Protein AF-A0A9X6M1C8-F1 (af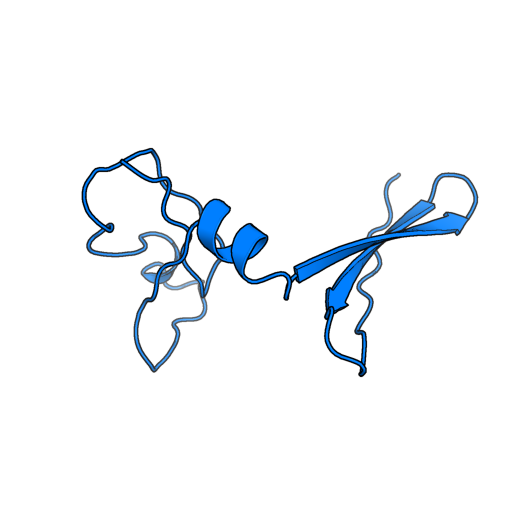db_monomer_lite)

Foldseek 3Di:
DFFKAKPQPGDTDDDDPDDDPDDPVLPDPVGDADPVHIDIDGPVRVVVVQQWDWDWADPDVQFIWIWIDGPDPDDTDTDGDDDD

Secondary structure (DSSP, 8-state):
-B-EEETTT-PBPPPBSS--S--TTTTSTTSPPPTT---EEEHHHHHHH--EEEEEEEEETTEEEEEEEESSSS----------

Sequence (84 aa):
MLNYICTTCGVQYSKSQEVPSDCIICNEERQYINPSGQSWTTLEKMQKSKLYKNEILKEETGLYSITRGLCSNGTETAIGIQTP

Radius of gyration: 15.97 Å; chains: 1; bounding box: 33×32×38 Å

Structure (mmCIF, N/CA/C/O backbone):
data_AF-A0A9X6M1C8-F1
#
_ent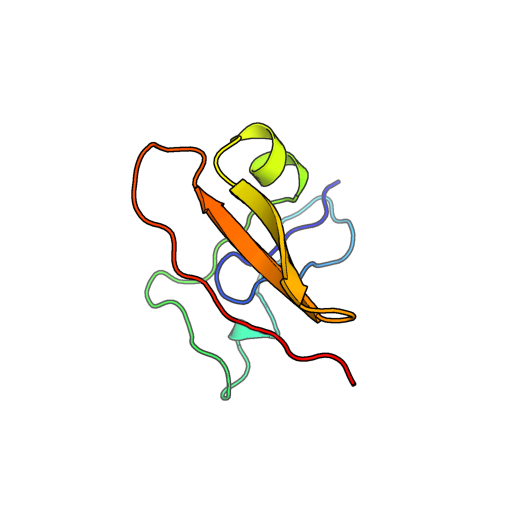ry.id   AF-A0A9X6M1C8-F1
#
loop_
_atom_site.group_PDB
_atom_site.id
_atom_site.type_symbol
_atom_site.label_atom_id
_atom_site.label_alt_id
_atom_site.label_comp_id
_atom_site.label_asym_id
_atom_site.label_entity_id
_atom_site.label_seq_id
_atom_site.pdbx_PDB_ins_code
_atom_site.Cartn_x
_atom_site.Cartn_y
_atom_site.Cartn_z
_atom_site.occupancy
_atom_site.B_iso_or_equiv
_atom_site.auth_seq_id
_atom_site.auth_comp_id
_atom_site.auth_asym_id
_atom_site.auth_atom_id
_atom_site.pdbx_PDB_model_num
ATOM 1 N N . MET A 1 1 ? 3.341 -16.785 -4.550 1.00 80.88 1 MET A N 1
ATOM 2 C CA . MET A 1 1 ? 2.154 -16.089 -5.095 1.00 80.88 1 MET A CA 1
ATOM 3 C C . MET A 1 1 ? 1.716 -15.008 -4.120 1.00 80.88 1 MET A C 1
ATOM 5 O O . MET A 1 1 ? 1.585 -15.321 -2.940 1.00 80.88 1 MET A O 1
ATOM 9 N N . LEU A 1 2 ? 1.500 -13.781 -4.594 1.00 93.06 2 LEU A N 1
ATOM 10 C CA . LEU A 1 2 ? 1.231 -12.575 -3.804 1.00 93.06 2 LEU A CA 1
ATOM 11 C C . LEU A 1 2 ? 0.002 -11.830 -4.345 1.00 93.06 2 LEU A C 1
ATOM 13 O O . LEU A 1 2 ? -0.330 -11.966 -5.519 1.00 93.06 2 LEU A O 1
ATOM 17 N N . ASN A 1 3 ? -0.644 -11.033 -3.493 1.00 97.25 3 ASN A N 1
ATOM 18 C CA . ASN A 1 3 ? -1.626 -10.036 -3.923 1.00 97.25 3 ASN A CA 1
ATOM 19 C C . ASN A 1 3 ? -0.890 -8.705 -4.107 1.00 97.25 3 ASN A C 1
ATOM 21 O O . ASN A 1 3 ? -0.362 -8.155 -3.134 1.00 97.25 3 ASN A O 1
ATOM 25 N N . TYR A 1 4 ? -0.822 -8.222 -5.344 1.00 97.81 4 TYR A N 1
ATOM 26 C CA . TYR A 1 4 ? -0.128 -6.982 -5.676 1.00 97.81 4 TYR A CA 1
ATOM 27 C C . TYR A 1 4 ? -1.054 -5.784 -5.521 1.00 97.81 4 TYR A C 1
ATOM 29 O O . TYR A 1 4 ? -2.220 -5.835 -5.905 1.00 97.81 4 TYR A O 1
ATOM 37 N N . ILE A 1 5 ? -0.514 -4.709 -4.959 1.00 97.12 5 ILE A N 1
ATOM 38 C CA . ILE A 1 5 ? -1.212 -3.451 -4.717 1.00 97.12 5 ILE A CA 1
ATOM 39 C C . ILE A 1 5 ? -0.512 -2.369 -5.532 1.00 97.12 5 ILE A C 1
ATOM 41 O O . ILE A 1 5 ? 0.705 -2.203 -5.405 1.00 97.12 5 ILE A O 1
ATOM 45 N N . CYS A 1 6 ? -1.257 -1.640 -6.362 1.00 94.94 6 CYS A N 1
ATOM 46 C CA . CYS A 1 6 ? -0.717 -0.483 -7.070 1.00 94.94 6 CYS A CA 1
ATOM 47 C C . CYS A 1 6 ? -0.423 0.633 -6.060 1.00 94.94 6 CYS A C 1
ATOM 49 O O . CYS A 1 6 ? -1.300 1.031 -5.296 1.00 94.94 6 CYS A O 1
ATOM 51 N N . THR A 1 7 ? 0.799 1.155 -6.047 1.00 93.25 7 THR A N 1
ATOM 52 C CA . THR A 1 7 ? 1.213 2.205 -5.097 1.00 93.25 7 THR A CA 1
ATOM 53 C C . THR A 1 7 ? 0.574 3.564 -5.389 1.00 93.25 7 THR A C 1
ATOM 55 O O . THR A 1 7 ? 0.511 4.397 -4.489 1.00 93.25 7 THR A O 1
ATOM 58 N N . THR A 1 8 ? 0.101 3.780 -6.621 1.00 91.44 8 THR A N 1
ATOM 59 C CA . THR A 1 8 ? -0.514 5.039 -7.059 1.00 91.44 8 THR A CA 1
ATOM 60 C C . THR A 1 8 ? -1.985 5.111 -6.660 1.00 91.44 8 THR A C 1
ATOM 62 O O . THR A 1 8 ? -2.378 6.040 -5.965 1.00 91.44 8 THR A O 1
ATOM 65 N N . CYS A 1 9 ? -2.802 4.135 -7.073 1.00 91.94 9 CYS A N 1
ATOM 66 C CA . CYS A 1 9 ? -4.253 4.168 -6.838 1.00 91.94 9 CYS A CA 1
ATOM 67 C C . CYS A 1 9 ? -4.732 3.261 -5.694 1.00 91.94 9 CYS A C 1
ATOM 69 O O . CYS A 1 9 ? -5.900 3.311 -5.323 1.00 91.94 9 CYS A O 1
ATOM 71 N N . GLY A 1 10 ? -3.868 2.403 -5.146 1.00 92.31 10 GLY A N 1
ATOM 72 C CA . GLY A 1 10 ? -4.205 1.517 -4.030 1.00 92.31 10 GLY A CA 1
ATOM 73 C C . GLY A 1 10 ? -5.029 0.274 -4.388 1.00 92.31 10 GLY A C 1
ATOM 74 O O . GLY A 1 10 ? -5.336 -0.508 -3.489 1.00 92.31 10 GLY A O 1
ATOM 75 N N . VAL A 1 11 ? -5.374 0.041 -5.662 1.00 94.94 11 VAL A N 1
ATOM 76 C CA . VAL A 1 11 ? -6.112 -1.172 -6.059 1.00 94.94 11 VAL A CA 1
ATOM 77 C C . VAL A 1 11 ? -5.283 -2.429 -5.776 1.00 94.94 11 VAL A C 1
ATOM 79 O O . VAL A 1 11 ? -4.085 -2.472 -6.071 1.00 94.94 11 VAL A O 1
ATOM 82 N N . GLN A 1 12 ? -5.926 -3.460 -5.223 1.00 96.69 12 GLN A N 1
ATOM 83 C CA . GLN A 1 12 ? -5.323 -4.772 -4.997 1.00 96.69 12 GLN A CA 1
ATOM 84 C C . GLN A 1 12 ? -5.818 -5.778 -6.039 1.00 96.69 12 GLN A C 1
ATOM 86 O O . GLN A 1 12 ? -7.020 -5.975 -6.200 1.00 96.69 12 GLN A O 1
ATOM 91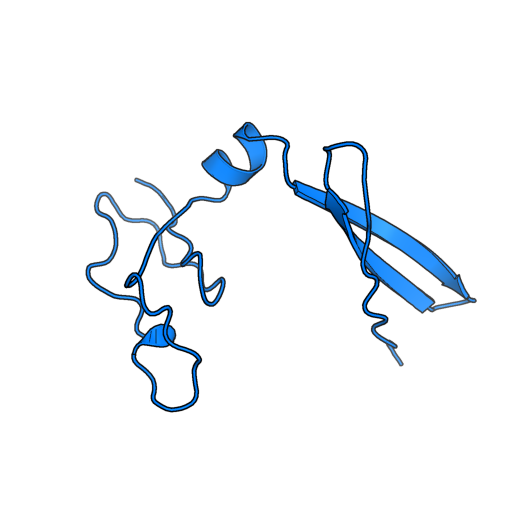 N N . TYR A 1 13 ? -4.884 -6.463 -6.691 1.00 96.50 13 TYR A N 1
ATOM 92 C CA . TYR A 1 13 ? -5.160 -7.549 -7.626 1.00 96.50 13 TYR A CA 1
ATOM 93 C C . TYR A 1 13 ? -5.212 -8.909 -6.925 1.00 96.50 13 TYR A C 1
ATOM 95 O O . TYR A 1 13 ? -4.645 -9.107 -5.844 1.00 96.50 13 TYR A O 1
ATOM 103 N N . SER A 1 14 ? -5.884 -9.865 -7.570 1.00 95.31 14 SER A N 1
ATOM 104 C CA . SER A 1 14 ? -5.921 -11.265 -7.150 1.00 95.31 14 SER A CA 1
ATOM 105 C C . SER A 1 14 ? -4.525 -11.894 -7.102 1.00 95.31 14 SER A C 1
ATOM 107 O O . SER A 1 14 ? -3.571 -11.422 -7.724 1.00 95.31 14 SER A O 1
ATOM 109 N N . LYS A 1 15 ? -4.418 -12.997 -6.358 1.00 95.75 15 LYS A N 1
ATOM 110 C CA . LYS A 1 15 ? -3.150 -13.671 -6.083 1.00 95.75 15 LYS A CA 1
ATOM 111 C C . LYS A 1 15 ? -2.492 -14.171 -7.372 1.00 95.75 15 LYS A C 1
ATOM 113 O O . LYS A 1 15 ? -3.066 -14.998 -8.072 1.00 95.75 15 LYS A O 1
ATOM 118 N N . SER A 1 16 ? -1.258 -13.749 -7.626 1.00 94.75 16 SER A N 1
ATOM 119 C CA . SER A 1 16 ? -0.481 -14.127 -8.814 1.00 94.75 16 SER A CA 1
ATOM 120 C C . SER A 1 16 ? 0.952 -14.517 -8.439 1.00 94.75 16 SER A C 1
ATOM 122 O O . SER A 1 16 ? 1.434 -14.184 -7.353 1.00 94.75 16 SER A O 1
ATOM 124 N N . GLN A 1 17 ? 1.637 -15.284 -9.291 1.00 93.31 17 GLN A N 1
ATOM 125 C CA . GLN A 1 17 ? 3.090 -15.483 -9.171 1.00 93.31 17 GLN A CA 1
ATOM 126 C C . GLN A 1 17 ? 3.864 -14.264 -9.673 1.00 93.31 17 GLN A C 1
ATOM 128 O O . GLN A 1 17 ? 4.888 -13.922 -9.090 1.00 93.31 17 GLN A O 1
ATOM 133 N N . GLU A 1 18 ? 3.338 -13.611 -10.703 1.00 95.12 18 GLU A N 1
ATOM 134 C CA . GLU A 1 18 ? 3.965 -12.484 -11.378 1.00 95.12 18 GLU A CA 1
ATOM 135 C C . GLU A 1 18 ? 3.253 -11.177 -11.041 1.00 95.12 18 GLU A C 1
ATOM 137 O O . GLU A 1 18 ? 2.047 -11.151 -10.767 1.00 95.12 18 GLU A O 1
ATOM 142 N N . VAL A 1 19 ? 4.023 -10.092 -11.069 1.00 93.88 19 VAL A N 1
ATOM 143 C CA . VAL A 1 19 ? 3.504 -8.729 -10.948 1.00 93.88 19 VAL A CA 1
ATOM 144 C C . VAL A 1 19 ? 2.589 -8.455 -12.149 1.00 93.88 19 VAL A C 1
ATOM 146 O O . VAL A 1 19 ? 2.965 -8.826 -13.262 1.00 93.88 19 VAL A O 1
ATOM 149 N N . PRO A 1 20 ? 1.414 -7.821 -11.973 1.00 94.44 20 PRO A N 1
ATOM 150 C CA . PRO A 1 20 ? 0.586 -7.434 -13.110 1.00 94.44 20 PRO A CA 1
ATOM 151 C C . PRO A 1 20 ? 1.379 -6.540 -14.069 1.00 94.44 20 PRO A C 1
ATOM 153 O O . PRO A 1 20 ? 2.141 -5.685 -13.613 1.00 94.44 20 PRO A O 1
ATOM 156 N N . SER A 1 21 ? 1.188 -6.729 -15.378 1.00 93.31 21 SER A N 1
ATOM 157 C CA . SER A 1 21 ? 1.860 -5.897 -16.385 1.00 93.31 21 SER A CA 1
ATOM 158 C C . SER A 1 21 ? 1.509 -4.427 -16.183 1.00 93.31 21 SER A C 1
ATOM 160 O O . SER A 1 21 ? 2.391 -3.576 -16.172 1.00 93.31 21 SER A O 1
ATOM 162 N N . ASP A 1 22 ? 0.223 -4.167 -15.929 1.00 93.00 22 ASP A N 1
ATOM 163 C CA . ASP A 1 22 ? -0.329 -2.835 -15.791 1.00 93.00 22 ASP A CA 1
ATOM 164 C C . ASP A 1 22 ? -1.505 -2.804 -14.806 1.00 93.00 22 ASP A C 1
ATOM 166 O O . ASP A 1 22 ? -2.269 -3.756 -14.627 1.00 93.00 22 ASP A O 1
ATOM 170 N N . CYS A 1 23 ? -1.679 -1.647 -14.190 1.00 93.50 23 CYS A N 1
ATOM 171 C CA . CYS A 1 23 ? -2.808 -1.258 -13.385 1.00 93.50 23 CYS A CA 1
ATOM 172 C C . CYS A 1 23 ? -3.886 -0.672 -14.300 1.00 93.50 23 CYS A C 1
ATOM 174 O O . CYS A 1 23 ? -3.820 0.486 -14.710 1.00 93.50 23 CYS A O 1
ATOM 176 N N . ILE A 1 24 ? -4.909 -1.477 -14.574 1.00 92.06 24 ILE A N 1
ATOM 177 C CA . ILE A 1 24 ? -6.094 -1.115 -15.368 1.00 92.06 24 ILE A CA 1
ATOM 178 C C . ILE A 1 24 ? -6.750 0.168 -14.839 1.00 92.06 24 ILE A C 1
ATOM 180 O O . ILE A 1 24 ? -7.205 0.987 -15.625 1.00 92.06 24 IL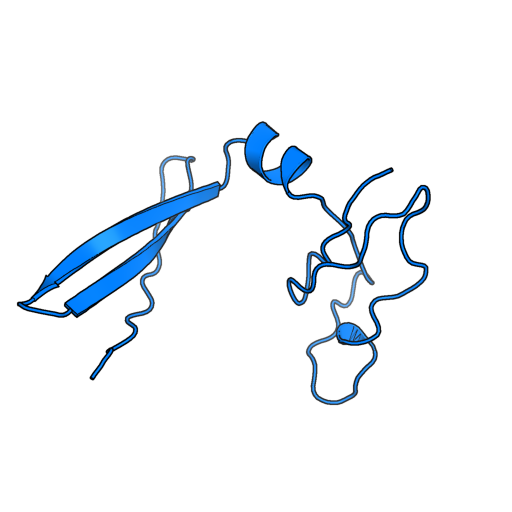E A O 1
ATOM 184 N N . ILE A 1 25 ? -6.757 0.366 -13.515 1.00 92.19 25 ILE A N 1
ATOM 185 C CA . ILE A 1 25 ? -7.337 1.564 -12.895 1.00 92.19 25 ILE A CA 1
ATOM 186 C C . ILE A 1 25 ? -6.517 2.812 -13.233 1.00 92.19 25 ILE A C 1
ATOM 188 O O . ILE A 1 25 ? -7.089 3.832 -13.588 1.00 92.19 25 ILE A O 1
ATOM 192 N N . CYS A 1 26 ? -5.185 2.744 -13.154 1.00 91.00 26 CYS A N 1
ATOM 193 C CA . CYS A 1 26 ? -4.329 3.881 -13.503 1.00 91.00 26 CYS A CA 1
ATOM 194 C C . CYS A 1 26 ? -4.289 4.160 -15.008 1.00 91.00 26 CYS A C 1
ATOM 196 O O . CYS A 1 26 ? -3.968 5.274 -15.392 1.00 91.00 26 CYS A O 1
ATOM 198 N N . ASN A 1 27 ? -4.594 3.175 -15.851 1.00 88.88 27 ASN A N 1
ATOM 199 C CA . ASN A 1 27 ? -4.692 3.373 -17.299 1.00 88.88 27 ASN A CA 1
ATOM 200 C C . ASN A 1 27 ? -6.033 3.984 -17.731 1.00 88.88 27 ASN A C 1
ATOM 202 O O . ASN A 1 27 ? -6.252 4.203 -18.920 1.00 88.88 27 ASN A O 1
ATOM 206 N N . GLU A 1 28 ? -6.933 4.238 -16.785 1.00 87.50 28 GLU A N 1
ATOM 207 C CA . GLU A 1 28 ? -8.216 4.870 -17.045 1.00 87.50 28 GLU A CA 1
ATOM 208 C C . GLU A 1 28 ? -8.072 6.398 -16.995 1.00 87.50 28 GLU A C 1
ATOM 210 O O . GLU A 1 28 ? -7.411 6.947 -16.114 1.00 87.50 28 GLU A O 1
ATOM 215 N N . GLU A 1 29 ? -8.681 7.094 -17.955 1.00 81.44 29 GLU A N 1
ATOM 216 C CA . GLU A 1 29 ? -8.472 8.532 -18.194 1.00 81.44 29 GLU A CA 1
ATOM 217 C C . GLU A 1 29 ? -8.868 9.438 -17.020 1.00 81.44 29 GLU A C 1
ATOM 219 O O . GLU A 1 29 ? -8.399 10.571 -16.920 1.00 81.44 29 GLU A O 1
ATOM 224 N N . ARG A 1 30 ? -9.723 8.951 -16.112 1.00 85.50 30 ARG A N 1
ATOM 225 C CA . ARG A 1 30 ? -10.178 9.723 -14.950 1.00 85.50 30 ARG A CA 1
ATOM 226 C C . ARG A 1 30 ? -9.185 9.684 -13.796 1.00 85.50 30 ARG A C 1
ATOM 228 O O . ARG A 1 30 ? -9.399 10.371 -12.797 1.00 85.50 30 ARG A O 1
ATOM 235 N N . GLN A 1 31 ? -8.148 8.854 -13.885 1.00 79.81 31 GLN A N 1
ATOM 236 C CA . GLN A 1 31 ? -7.210 8.633 -12.795 1.00 79.81 31 GLN A CA 1
ATOM 237 C C . GLN A 1 31 ? -5.903 9.389 -12.997 1.00 79.81 31 GLN A C 1
ATOM 239 O O . GLN A 1 31 ? -5.378 9.525 -14.099 1.00 79.81 31 GLN A O 1
ATOM 244 N N . TYR A 1 32 ? -5.351 9.866 -11.882 1.00 76.31 32 TYR A N 1
ATOM 245 C CA . TYR A 1 32 ? -4.007 10.424 -11.864 1.00 76.31 32 TYR A CA 1
ATOM 246 C C . TYR A 1 32 ? -2.988 9.333 -12.214 1.00 76.31 32 TYR A C 1
ATOM 248 O O . TYR A 1 32 ? -2.891 8.303 -11.537 1.00 76.31 32 TYR A O 1
ATOM 256 N N . ILE A 1 33 ? -2.198 9.591 -13.253 1.00 76.75 33 ILE A N 1
ATOM 257 C CA . ILE A 1 33 ? -1.095 8.728 -13.665 1.00 76.75 33 ILE A CA 1
ATOM 258 C C . ILE A 1 33 ? 0.181 9.236 -13.003 1.00 76.75 33 ILE A C 1
ATOM 260 O O . ILE A 1 33 ? 0.538 10.407 -13.124 1.00 76.75 33 ILE A O 1
ATOM 264 N N . ASN A 1 34 ? 0.894 8.339 -12.323 1.00 79.12 34 ASN A N 1
ATOM 265 C CA . ASN A 1 34 ? 2.205 8.660 -11.776 1.00 79.12 34 ASN A CA 1
ATOM 266 C C . ASN A 1 34 ? 3.215 8.854 -12.931 1.00 79.12 34 ASN A C 1
ATOM 268 O O . ASN A 1 34 ? 3.421 7.910 -13.700 1.00 79.12 34 ASN A O 1
ATOM 272 N N . PRO A 1 35 ? 3.879 10.023 -13.054 1.00 82.25 35 PRO A N 1
ATOM 273 C CA . PRO A 1 35 ? 4.838 10.294 -14.129 1.00 82.25 35 PRO A CA 1
ATOM 274 C C . PRO A 1 35 ? 6.038 9.342 -14.156 1.00 82.25 35 PRO A C 1
ATOM 276 O O . PRO A 1 35 ? 6.636 9.134 -15.206 1.00 82.25 35 PRO A O 1
ATOM 279 N N . SER A 1 36 ? 6.398 8.750 -13.013 1.00 86.62 36 SER A N 1
ATOM 280 C CA . SER A 1 36 ? 7.468 7.749 -12.909 1.00 86.62 36 SER A CA 1
ATOM 281 C C . SER A 1 36 ? 7.029 6.345 -13.344 1.00 86.62 36 SER A C 1
ATOM 283 O O . SER A 1 36 ? 7.785 5.388 -13.185 1.00 86.62 36 SER A O 1
ATOM 285 N N . GLY A 1 37 ? 5.815 6.212 -13.878 1.00 88.38 37 GLY A N 1
ATOM 286 C CA . GLY A 1 37 ? 5.216 4.941 -14.245 1.00 88.38 37 GLY A CA 1
ATOM 287 C C . GLY A 1 37 ? 4.549 4.241 -13.065 1.00 88.38 37 GLY A C 1
ATOM 288 O O . GLY A 1 3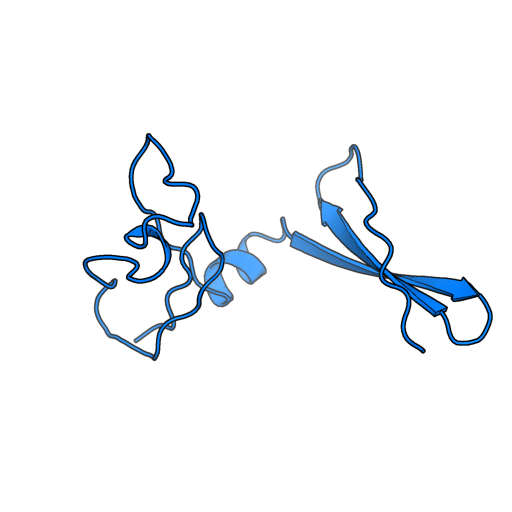7 ? 4.425 4.762 -11.952 1.00 88.38 37 GLY A O 1
ATOM 289 N N . GLN A 1 38 ? 4.070 3.031 -13.328 1.00 91.06 38 GLN A N 1
ATOM 290 C CA . GLN A 1 38 ? 3.341 2.247 -12.344 1.00 91.06 38 GLN A CA 1
ATOM 291 C C . GLN A 1 38 ? 4.298 1.454 -11.460 1.00 91.06 38 GLN A C 1
ATOM 293 O O . GLN A 1 38 ? 5.294 0.898 -11.919 1.00 91.06 38 GLN A O 1
ATOM 298 N N . SER A 1 39 ? 3.985 1.380 -10.169 1.00 94.44 39 SER A N 1
ATOM 299 C CA . SER A 1 39 ? 4.755 0.579 -9.224 1.00 94.44 39 SER A CA 1
ATOM 300 C C . SER A 1 39 ? 3.849 -0.194 -8.276 1.00 94.44 39 SER A C 1
ATOM 302 O O . SER A 1 39 ? 2.657 0.089 -8.124 1.00 94.44 39 SER A O 1
ATOM 304 N N . TRP A 1 40 ? 4.437 -1.219 -7.663 1.00 95.81 40 TRP A N 1
ATOM 305 C CA . TRP A 1 40 ? 3.705 -2.259 -6.959 1.00 95.81 40 TRP A CA 1
ATOM 306 C C . TRP A 1 40 ? 4.274 -2.497 -5.564 1.00 95.81 40 TRP A C 1
ATOM 308 O O . TRP A 1 40 ? 5.484 -2.451 -5.323 1.00 95.81 40 TRP A O 1
ATOM 318 N N . THR A 1 41 ? 3.383 -2.800 -4.632 1.00 96.06 41 THR A N 1
ATOM 319 C CA . THR A 1 41 ? 3.701 -3.279 -3.289 1.00 96.06 41 THR A CA 1
ATOM 320 C C . THR A 1 41 ? 2.817 -4.479 -2.949 1.00 96.06 41 THR A C 1
ATOM 322 O O . THR A 1 41 ? 2.032 -4.944 -3.774 1.00 96.06 41 THR A O 1
ATOM 325 N N . THR A 1 42 ? 2.952 -5.012 -1.742 1.00 96.56 42 THR A N 1
ATOM 326 C CA . THR A 1 42 ? 2.054 -6.031 -1.192 1.00 96.56 42 THR A CA 1
ATOM 327 C C . THR A 1 42 ? 1.702 -5.662 0.239 1.00 96.56 42 THR A C 1
ATOM 329 O O . THR A 1 42 ? 2.467 -4.958 0.906 1.00 96.56 42 THR A O 1
ATOM 332 N N . LEU A 1 43 ? 0.576 -6.173 0.741 1.00 93.94 43 LEU A N 1
ATOM 333 C CA . LEU A 1 43 ? 0.189 -5.963 2.138 1.00 93.94 43 LEU A CA 1
ATOM 334 C C . LEU A 1 43 ? 1.295 -6.427 3.100 1.00 93.94 43 LEU A C 1
ATOM 336 O O . LEU A 1 43 ? 1.643 -5.718 4.039 1.00 93.94 43 LEU A O 1
ATOM 340 N N . GLU A 1 44 ? 1.908 -7.576 2.815 1.00 94.38 44 GLU A N 1
ATOM 341 C CA . GLU A 1 44 ? 3.017 -8.114 3.603 1.00 94.38 44 GLU A CA 1
ATOM 342 C C . GLU A 1 44 ? 4.219 -7.157 3.628 1.00 94.38 44 GLU A C 1
ATOM 344 O O . GLU A 1 44 ? 4.774 -6.885 4.693 1.00 94.38 44 GLU A O 1
ATOM 349 N N . LYS A 1 45 ? 4.605 -6.594 2.473 1.00 94.38 45 LYS A N 1
ATOM 350 C CA . LYS A 1 45 ? 5.703 -5.620 2.383 1.00 94.38 45 LYS A CA 1
ATOM 351 C C . LYS A 1 45 ? 5.387 -4.349 3.176 1.00 94.38 45 LYS A C 1
ATOM 353 O O . LYS A 1 45 ? 6.262 -3.841 3.875 1.00 94.38 45 LYS A O 1
ATOM 358 N N . MET A 1 46 ? 4.147 -3.862 3.113 1.00 92.06 46 MET A N 1
ATOM 359 C CA . MET A 1 46 ? 3.700 -2.687 3.873 1.00 92.06 46 MET A CA 1
ATOM 360 C C . MET A 1 46 ? 3.698 -2.937 5.386 1.00 92.06 46 MET A C 1
ATOM 362 O O . MET A 1 46 ? 4.137 -2.088 6.154 1.00 92.06 46 MET A O 1
ATOM 366 N N . GLN A 1 47 ? 3.261 -4.115 5.834 1.00 91.19 47 GLN A N 1
ATOM 367 C CA . GLN A 1 47 ? 3.284 -4.480 7.254 1.00 91.19 47 GLN A CA 1
ATOM 368 C C . GLN A 1 47 ? 4.711 -4.665 7.782 1.00 91.19 47 GLN A C 1
ATOM 370 O O . GLN A 1 47 ? 5.013 -4.272 8.912 1.00 91.19 47 GLN A O 1
ATOM 375 N N . LYS A 1 48 ? 5.595 -5.260 6.970 1.00 93.12 48 LYS A N 1
ATOM 376 C CA . LYS A 1 48 ? 7.011 -5.459 7.307 1.00 93.12 48 LYS A CA 1
ATOM 377 C C . LYS A 1 48 ? 7.789 -4.152 7.371 1.00 93.12 48 LYS A C 1
ATOM 379 O O . LYS A 1 48 ? 8.696 -4.058 8.188 1.00 93.12 48 LYS A O 1
ATOM 384 N N . SER A 1 49 ? 7.435 -3.151 6.561 1.00 90.88 49 SER A N 1
ATOM 385 C CA . SER A 1 49 ? 8.120 -1.855 6.598 1.00 90.88 49 SER A CA 1
ATOM 386 C C . SER A 1 49 ? 7.908 -1.111 7.917 1.00 90.88 49 SER A C 1
ATOM 388 O O . SER A 1 49 ? 8.722 -0.261 8.259 1.00 90.88 49 SER A O 1
ATOM 390 N N . LYS A 1 50 ? 6.822 -1.412 8.650 1.00 86.94 50 LYS A N 1
ATOM 391 C CA . LYS A 1 50 ? 6.423 -0.721 9.889 1.00 86.94 50 LYS A CA 1
ATOM 392 C C . LYS A 1 50 ? 6.256 0.793 9.729 1.00 86.94 50 LYS A C 1
ATOM 394 O O . LYS A 1 50 ? 6.186 1.492 10.724 1.00 86.94 50 LYS A O 1
ATOM 399 N N . LEU A 1 51 ? 6.151 1.298 8.498 1.00 86.00 51 LEU A N 1
ATOM 400 C CA . LEU A 1 51 ? 6.008 2.732 8.217 1.00 86.00 51 LEU A CA 1
ATOM 401 C C . LEU A 1 51 ? 4.562 3.222 8.345 1.00 86.00 51 LEU A C 1
ATOM 403 O O . LEU A 1 51 ? 4.320 4.418 8.487 1.00 86.00 51 LEU A O 1
ATOM 407 N N . TYR A 1 52 ? 3.608 2.300 8.234 1.00 85.38 52 TYR A N 1
ATOM 408 C CA . TYR A 1 52 ? 2.187 2.589 8.110 1.00 85.38 52 TYR A CA 1
ATOM 409 C C . TYR A 1 52 ? 1.460 2.131 9.372 1.00 85.38 52 TYR A C 1
ATOM 411 O O . TYR A 1 52 ? 1.569 0.962 9.753 1.00 85.38 52 TYR A O 1
ATOM 419 N N . LYS A 1 53 ? 0.680 3.025 9.978 1.00 87.38 53 LYS A N 1
ATOM 420 C CA . LYS A 1 53 ? -0.218 2.705 11.087 1.00 87.38 53 LYS A CA 1
ATOM 421 C C . LYS A 1 53 ? -1.532 3.454 10.894 1.00 87.38 53 LYS A C 1
ATOM 423 O O . LYS A 1 53 ? -1.525 4.626 10.536 1.00 87.38 53 LYS A O 1
ATOM 428 N N . ASN A 1 54 ? -2.646 2.769 11.126 1.00 89.38 54 ASN A N 1
ATOM 429 C CA . ASN A 1 54 ? -3.944 3.429 11.198 1.00 89.38 54 ASN A CA 1
ATOM 430 C C . ASN A 1 54 ? -4.187 3.851 12.642 1.00 89.38 54 ASN A C 1
ATOM 432 O O . ASN A 1 54 ? -3.966 3.062 13.565 1.00 89.38 54 ASN A O 1
ATOM 436 N N . GLU A 1 55 ? -4.653 5.074 12.820 1.00 90.12 55 GLU A N 1
ATOM 437 C CA . GLU A 1 55 ? -5.083 5.604 14.102 1.00 90.12 55 GLU A CA 1
ATOM 438 C C . GLU A 1 55 ? -6.576 5.868 14.021 1.00 90.12 55 GLU A C 1
ATOM 440 O O . GLU A 1 55 ? -7.070 6.410 13.033 1.00 90.12 55 GLU A O 1
ATOM 445 N N . ILE A 1 56 ? -7.300 5.389 15.028 1.00 92.50 56 ILE A N 1
ATOM 446 C CA . ILE A 1 56 ? -8.751 5.512 15.102 1.00 92.50 56 ILE A CA 1
ATOM 447 C C . ILE A 1 56 ? -9.042 6.324 16.351 1.00 92.50 56 ILE A C 1
ATOM 449 O O . ILE A 1 56 ? -8.776 5.859 17.462 1.00 92.50 56 ILE A O 1
ATOM 453 N N . LEU A 1 57 ? -9.560 7.533 16.166 1.00 92.50 57 LEU A N 1
ATOM 454 C CA . LEU A 1 57 ? -9.864 8.450 17.257 1.00 92.50 57 LEU A CA 1
ATOM 455 C C . LEU A 1 57 ? -11.372 8.648 17.328 1.00 92.50 57 LEU A C 1
ATOM 457 O O . LEU A 1 57 ? -12.045 8.806 16.313 1.00 92.50 57 LEU A O 1
ATOM 461 N N . LYS A 1 58 ? -11.918 8.593 18.541 1.00 95.31 58 LYS A N 1
ATOM 462 C CA . LYS A 1 58 ? -13.317 8.936 18.776 1.00 95.31 58 LYS A CA 1
ATOM 463 C C . LYS A 1 58 ? -13.406 10.450 18.916 1.00 95.31 58 LYS A C 1
ATOM 465 O O . LYS A 1 58 ? -12.899 10.983 19.898 1.00 95.31 58 LYS A O 1
ATOM 470 N N . GLU A 1 59 ? -14.051 11.098 17.958 1.00 93.75 59 GLU A N 1
ATOM 471 C CA . GLU A 1 59 ? -14.234 12.552 17.967 1.00 93.75 59 GLU A CA 1
ATOM 472 C C . GLU A 1 59 ? -15.452 12.915 18.825 1.00 93.75 59 GLU A C 1
ATOM 474 O O . GLU A 1 59 ? -15.363 13.707 19.759 1.00 93.75 59 GLU A O 1
ATOM 479 N N . GLU A 1 60 ? -16.588 12.256 18.568 1.00 94.25 60 GLU A N 1
ATOM 480 C CA . GLU A 1 60 ? -17.863 12.517 19.243 1.00 94.25 60 GLU A CA 1
ATOM 481 C C . GLU A 1 60 ? -18.667 11.218 19.449 1.00 94.25 60 GLU A C 1
ATOM 483 O O . GLU A 1 60 ? -18.224 10.100 19.158 1.00 94.25 60 GLU A O 1
ATOM 488 N N . THR A 1 61 ? -19.877 11.330 19.996 1.00 95.75 61 THR A N 1
ATOM 489 C CA . THR A 1 61 ? -20.783 10.183 20.126 1.00 95.75 61 THR A CA 1
ATOM 490 C C . THR A 1 61 ? -21.220 9.706 18.742 1.00 95.75 61 THR A C 1
ATOM 492 O O . THR A 1 61 ? -21.921 10.418 18.037 1.00 95.75 61 THR A O 1
ATOM 495 N N . GLY A 1 62 ? -20.816 8.489 18.369 1.00 95.00 62 GLY A N 1
ATOM 496 C CA . GLY A 1 62 ? -21.130 7.900 17.062 1.00 95.00 62 GLY A CA 1
ATOM 497 C C . GLY A 1 62 ? -20.185 8.315 15.929 1.00 95.00 62 GLY A C 1
ATOM 498 O O . GLY A 1 62 ? -20.347 7.820 14.821 1.00 95.00 62 GLY A O 1
ATOM 499 N N . LEU A 1 63 ? -19.178 9.155 16.201 1.00 94.12 63 LEU A N 1
ATOM 500 C CA . LEU A 1 63 ? -18.244 9.664 15.196 1.00 94.12 63 LEU A CA 1
ATOM 501 C C . LEU A 1 63 ? -16.796 9.271 15.514 1.00 94.12 63 LEU A C 1
ATOM 503 O O . LEU A 1 63 ? -16.284 9.553 16.601 1.00 94.12 63 LEU A O 1
ATOM 507 N N . TYR A 1 64 ? -16.130 8.659 14.535 1.00 95.38 64 TYR A N 1
ATOM 508 C CA . TYR A 1 64 ? -14.729 8.253 14.613 1.00 95.38 64 TYR A CA 1
ATOM 509 C C . TYR A 1 64 ? -13.956 8.772 13.400 1.00 95.38 64 TYR A C 1
ATOM 511 O O . TYR A 1 64 ? -14.416 8.631 12.268 1.00 95.38 64 TYR A O 1
ATOM 519 N N . SER A 1 65 ? -12.766 9.320 13.624 1.00 92.56 65 SER A N 1
ATOM 520 C CA . SER A 1 65 ? -11.812 9.614 12.560 1.00 92.56 65 SER A CA 1
ATOM 521 C C . SER A 1 65 ? -10.868 8.429 12.362 1.00 92.56 65 SER A C 1
ATOM 523 O O . SER A 1 65 ? -10.535 7.701 13.302 1.00 92.56 65 SER A O 1
ATOM 525 N N . ILE A 1 66 ? -10.460 8.210 11.112 1.00 93.56 66 ILE A N 1
ATOM 526 C CA . ILE A 1 66 ? -9.413 7.251 10.765 1.00 93.56 66 ILE A CA 1
ATOM 527 C C . ILE A 1 66 ? -8.328 8.033 10.050 1.00 93.56 66 ILE A C 1
ATOM 529 O O . ILE A 1 66 ? -8.531 8.533 8.944 1.00 93.56 66 ILE A O 1
ATOM 533 N N . THR A 1 67 ? -7.169 8.131 10.680 1.00 89.50 67 THR A N 1
ATOM 534 C CA . THR A 1 67 ? -6.008 8.808 10.115 1.00 89.50 67 THR A CA 1
ATOM 535 C C . THR A 1 67 ? -4.891 7.803 9.900 1.00 89.50 67 THR A C 1
ATOM 537 O O . THR A 1 67 ? -4.810 6.752 10.545 1.00 89.50 67 THR A O 1
ATOM 540 N N . ARG A 1 68 ? -4.020 8.094 8.936 1.00 82.19 68 ARG A N 1
ATOM 541 C CA . ARG A 1 68 ? -2.783 7.341 8.782 1.00 82.19 68 ARG A CA 1
ATOM 542 C C . ARG A 1 68 ? -1.700 8.044 9.591 1.00 82.19 68 ARG A C 1
ATOM 544 O O . ARG A 1 68 ? -1.202 9.083 9.167 1.00 82.19 68 ARG A O 1
ATOM 551 N N . GLY A 1 69 ? -1.298 7.432 10.696 1.00 72.62 69 GLY A N 1
ATOM 552 C CA . GLY A 1 69 ? -0.074 7.787 11.401 1.00 72.62 69 GLY A CA 1
ATOM 553 C C . GLY A 1 69 ? 1.151 7.307 10.619 1.00 72.62 69 GLY A C 1
ATOM 554 O O . GLY A 1 69 ? 1.174 6.201 10.057 1.00 72.62 69 GLY A O 1
ATOM 555 N N . LEU A 1 70 ? 2.187 8.139 10.564 1.00 62.62 70 LEU A N 1
ATOM 556 C CA . LEU A 1 70 ? 3.525 7.701 10.175 1.00 62.62 70 LEU A CA 1
ATOM 557 C C . LEU A 1 70 ? 4.234 7.202 11.433 1.00 62.62 70 LEU A C 1
ATOM 559 O O . LEU A 1 70 ? 4.314 7.913 12.426 1.00 62.62 70 LEU A O 1
ATOM 563 N N . CYS A 1 71 ? 4.815 6.003 11.391 1.00 56.78 71 CYS A N 1
ATOM 564 C CA . CYS A 1 71 ? 5.658 5.521 12.496 1.00 56.78 71 CYS A CA 1
ATOM 565 C C . CYS A 1 71 ? 7.040 6.209 12.562 1.00 56.78 71 CYS A C 1
ATOM 567 O O . CYS A 1 71 ? 7.904 5.781 13.323 1.00 56.78 71 CYS A O 1
ATOM 569 N N . SER A 1 72 ? 7.261 7.271 11.787 1.00 51.59 72 SER A N 1
ATOM 570 C CA . SER A 1 72 ? 8.417 8.160 11.894 1.00 51.59 72 SER A CA 1
ATOM 571 C C . SER A 1 72 ? 7.976 9.468 12.538 1.00 51.59 72 SER A C 1
ATOM 573 O O . SER A 1 72 ? 7.070 10.110 12.020 1.00 51.59 72 SER A O 1
ATOM 575 N N . ASN A 1 73 ? 8.625 9.856 13.633 1.00 45.06 73 ASN A N 1
ATOM 576 C CA . ASN A 1 73 ? 8.428 11.102 14.381 1.00 45.06 73 ASN A CA 1
ATOM 577 C C . ASN A 1 73 ? 8.205 12.354 13.491 1.00 45.06 73 ASN A C 1
ATOM 579 O O . ASN A 1 73 ? 9.165 13.074 13.216 1.00 45.06 73 ASN A O 1
ATOM 583 N N . GLY A 1 74 ? 6.970 12.660 13.074 1.00 45.53 74 GLY A N 1
ATOM 584 C CA . GLY A 1 74 ? 6.655 13.952 12.455 1.00 45.53 74 GLY A CA 1
ATOM 585 C C . GLY A 1 74 ? 5.528 13.965 11.418 1.00 45.53 74 GLY A C 1
ATOM 586 O O . GLY A 1 74 ? 5.650 13.383 10.345 1.00 45.53 74 GLY A O 1
ATOM 587 N N . THR A 1 75 ? 4.504 14.755 11.763 1.00 44.97 75 THR A N 1
ATOM 588 C CA . THR A 1 75 ? 3.440 15.385 10.954 1.00 44.97 75 THR A CA 1
ATOM 589 C C . THR A 1 75 ? 2.356 14.481 10.352 1.00 44.97 75 THR A C 1
ATOM 591 O O . THR A 1 75 ? 2.505 13.924 9.266 1.00 44.97 75 THR A O 1
ATOM 594 N N . GLU A 1 76 ? 1.222 14.413 11.055 1.00 50.94 76 GLU A N 1
ATOM 595 C CA . GLU A 1 76 ? -0.053 13.822 10.630 1.00 50.94 76 GLU A CA 1
ATOM 596 C C . GLU A 1 76 ? -0.918 14.824 9.843 1.00 50.94 76 GLU A C 1
ATOM 598 O O . GLU A 1 76 ? -0.902 16.027 10.097 1.00 50.94 76 GLU A O 1
ATOM 603 N N . THR A 1 77 ? -1.713 14.326 8.893 1.00 44.38 77 THR A N 1
ATOM 604 C CA . THR A 1 77 ? -2.827 15.052 8.259 1.00 44.38 77 THR A CA 1
ATOM 605 C C . THR A 1 77 ? -4.082 14.201 8.436 1.00 44.38 77 THR A C 1
ATOM 607 O O . THR A 1 77 ? -4.112 13.051 7.995 1.00 44.38 77 THR A O 1
ATOM 610 N N . ALA A 1 78 ? -5.097 14.737 9.116 1.00 43.19 78 ALA A N 1
ATOM 611 C CA . ALA A 1 78 ? -6.363 14.057 9.371 1.00 43.19 78 ALA A CA 1
ATOM 612 C C . ALA A 1 78 ? -7.386 14.358 8.263 1.00 43.19 78 ALA A C 1
ATOM 614 O O . ALA A 1 78 ? -7.529 15.507 7.850 1.00 43.19 78 ALA A O 1
ATOM 615 N N . ILE A 1 79 ? -8.120 13.339 7.802 1.00 46.56 79 ILE A N 1
ATOM 616 C CA . ILE A 1 79 ? -9.315 13.496 6.960 1.00 46.56 79 ILE A CA 1
ATOM 617 C C . ILE A 1 79 ? -10.480 12.881 7.740 1.00 46.56 79 ILE A C 1
ATOM 619 O O . ILE A 1 79 ? -10.479 11.683 8.016 1.00 46.56 79 ILE A O 1
ATOM 623 N N . GLY A 1 80 ? -11.446 13.710 8.142 1.00 36.69 80 GLY A N 1
ATOM 624 C CA . GLY A 1 80 ? -12.655 13.265 8.836 1.00 36.69 80 GLY A CA 1
ATOM 625 C C . GLY A 1 80 ? -13.653 12.634 7.865 1.00 36.69 80 GLY A C 1
ATOM 626 O O . GLY A 1 80 ? -13.889 13.169 6.783 1.00 36.69 80 GLY A O 1
ATOM 627 N N . ILE A 1 81 ? -14.248 11.506 8.253 1.00 49.94 81 ILE A N 1
ATOM 628 C CA . ILE A 1 81 ? -15.360 10.866 7.539 1.00 49.94 81 ILE A CA 1
ATOM 629 C C . ILE A 1 81 ? -16.535 10.797 8.509 1.00 49.94 81 ILE A C 1
ATOM 631 O O . ILE A 1 81 ? -16.432 10.172 9.561 1.00 49.94 81 ILE A O 1
ATOM 635 N N . GLN A 1 82 ? -17.635 11.465 8.169 1.00 34.12 82 GLN A N 1
ATOM 636 C CA . GLN A 1 82 ? -18.851 11.471 8.974 1.00 34.12 82 GLN A CA 1
ATOM 637 C C . GLN A 1 82 ? -19.747 10.309 8.541 1.00 34.12 82 GLN A C 1
ATOM 639 O O . GLN A 1 82 ? -20.209 10.271 7.401 1.00 34.12 82 GLN A O 1
ATOM 644 N N . THR A 1 83 ? -19.956 9.338 9.428 1.00 42.75 83 THR A N 1
ATOM 645 C CA . THR A 1 83 ? -20.968 8.287 9.246 1.00 42.75 83 THR A CA 1
ATOM 646 C C . THR A 1 83 ? -22.322 8.768 9.788 1.00 42.75 83 THR A C 1
ATOM 648 O O . THR A 1 83 ? -22.312 9.507 10.774 1.00 42.75 83 THR A O 1
ATOM 651 N N . PRO A 1 84 ? -23.455 8.404 9.151 1.00 51.06 84 PRO A N 1
ATOM 652 C CA . PRO A 1 84 ? -24.797 8.824 9.571 1.00 51.06 84 PRO A CA 1
ATOM 653 C C . PRO A 1 84 ? -25.231 8.248 10.923 1.00 51.06 84 PRO A C 1
ATOM 655 O O . PRO A 1 84 ?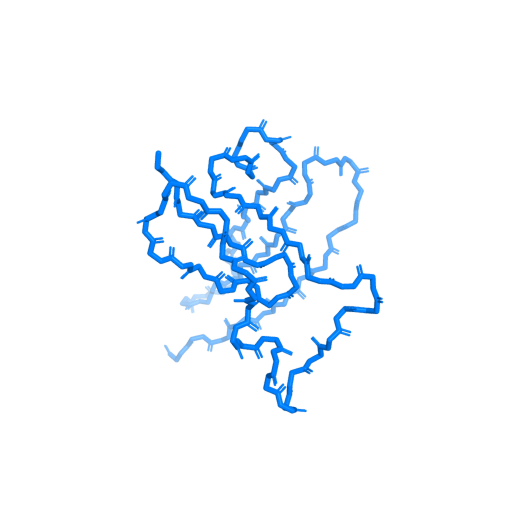 -24.714 7.173 11.310 1.00 51.06 84 PRO A O 1
#

pLDDT: mean 83.13, std 17.79, range [34.12, 97.81]

Organism: Bacillus thuringiensis subsp. higo (NCBI:txid132266)